Protein AF-A0A7J3CIS8-F1 (afdb_monomer_lite)

Foldseek 3Di:
DDPVCLLVLLLVLLCCVPPVVDQLQRSCCVSVVHDSVVSVVSNVVLVVCVVPPVVSQVVSVVVCVVVVNPDHDD

Sequence (74 aa):
RMKKFVLPRQVAMFICRRYLNQSFPEIGEIFEGKDHSTVIHSCRKIEEKITTDQDLRKKIQIILNSLGIKEELD

Radius of gyration: 11.93 Å; chains: 1; bounding box: 29×24×28 Å

Structure (mmCIF, N/CA/C/O backbone):
data_AF-A0A7J3CIS8-F1
#
_entry.id   AF-A0A7J3CIS8-F1
#
loop_
_atom_site.group_PDB
_atom_site.id
_atom_site.type_symbol
_atom_site.label_atom_id
_atom_site.label_alt_id
_atom_site.label_comp_id
_atom_site.label_asym_id
_atom_site.label_entity_id
_atom_site.label_seq_id
_atom_site.pdbx_PDB_ins_code
_atom_site.Cartn_x
_atom_site.Cartn_y
_atom_site.Cartn_z
_atom_site.occupancy
_atom_site.B_iso_or_equiv
_atom_site.auth_seq_id
_atom_site.auth_comp_id
_atom_site.auth_asym_id
_atom_site.auth_atom_id
_atom_site.pdbx_PDB_model_num
ATOM 1 N N . ARG A 1 1 ? 14.915 2.981 -12.134 1.00 64.56 1 ARG A N 1
ATOM 2 C CA . ARG A 1 1 ? 13.729 3.386 -11.329 1.00 64.56 1 ARG A CA 1
ATOM 3 C C . ARG A 1 1 ? 14.163 4.473 -10.339 1.00 64.56 1 ARG A C 1
ATOM 5 O O . ARG A 1 1 ? 14.986 4.178 -9.483 1.00 64.56 1 ARG A O 1
ATOM 12 N N . MET A 1 2 ? 13.721 5.732 -10.472 1.00 82.25 2 MET A N 1
ATOM 13 C CA . MET A 1 2 ? 14.190 6.798 -9.562 1.00 82.25 2 MET A CA 1
ATOM 14 C C . MET A 1 2 ? 13.643 6.581 -8.145 1.00 82.25 2 MET A C 1
ATOM 16 O O . MET A 1 2 ? 12.434 6.402 -7.981 1.00 82.25 2 MET A O 1
ATOM 20 N N . LYS A 1 3 ? 14.515 6.646 -7.126 1.00 83.19 3 LYS A N 1
ATOM 21 C CA . LYS A 1 3 ? 14.154 6.422 -5.710 1.00 83.19 3 LYS A CA 1
ATOM 22 C C . LYS A 1 3 ? 12.971 7.289 -5.255 1.00 83.19 3 LYS A C 1
ATOM 24 O O . LYS A 1 3 ? 12.097 6.796 -4.549 1.00 83.19 3 LYS A O 1
ATOM 29 N N . LYS A 1 4 ? 12.880 8.531 -5.751 1.00 90.88 4 LYS A N 1
ATOM 30 C CA . LYS A 1 4 ? 11.788 9.470 -5.440 1.00 90.88 4 LYS A CA 1
ATOM 31 C C . LYS A 1 4 ? 10.384 8.978 -5.831 1.00 90.88 4 LYS A C 1
ATOM 33 O O . LYS A 1 4 ? 9.412 9.392 -5.218 1.00 90.88 4 LYS A O 1
ATOM 38 N N . PHE A 1 5 ? 10.267 8.074 -6.810 1.00 91.69 5 PHE A N 1
ATOM 39 C CA . PHE A 1 5 ? 8.980 7.539 -7.282 1.00 91.69 5 PHE A CA 1
ATOM 40 C C . PHE A 1 5 ? 8.617 6.179 -6.678 1.00 91.69 5 PHE A C 1
ATOM 42 O O . PHE A 1 5 ? 7.620 5.573 -7.073 1.00 91.69 5 PHE A O 1
ATOM 49 N N . VAL A 1 6 ? 9.432 5.650 -5.764 1.00 93.19 6 VAL A N 1
ATOM 50 C CA . VAL A 1 6 ? 9.127 4.368 -5.119 1.00 93.19 6 VAL A CA 1
ATOM 51 C C . VAL A 1 6 ? 7.927 4.536 -4.194 1.00 93.19 6 VAL A C 1
ATOM 53 O O . VAL A 1 6 ? 6.917 3.879 -4.420 1.00 93.19 6 VAL A O 1
A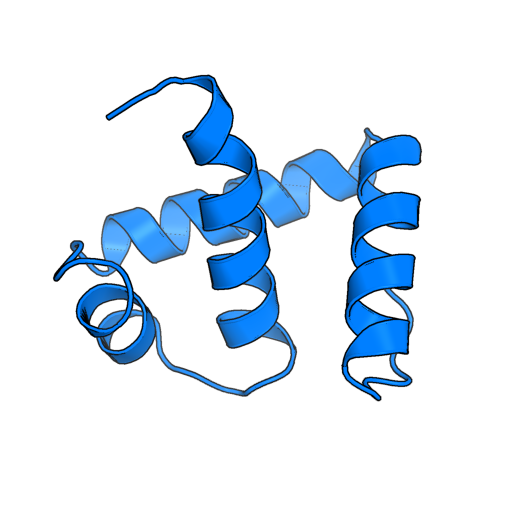TOM 56 N N . LEU A 1 7 ? 7.999 5.467 -3.238 1.00 95.38 7 LEU A N 1
ATOM 57 C CA . LEU A 1 7 ? 6.936 5.691 -2.256 1.00 95.38 7 LEU A CA 1
ATOM 58 C C . LEU A 1 7 ? 5.575 6.027 -2.905 1.00 95.38 7 LEU A C 1
ATOM 60 O O . LEU A 1 7 ? 4.617 5.328 -2.587 1.00 95.38 7 LEU A O 1
ATOM 64 N N . PRO A 1 8 ? 5.462 6.979 -3.859 1.00 95.94 8 PRO A N 1
ATOM 65 C CA . PRO A 1 8 ? 4.182 7.258 -4.518 1.00 95.94 8 PRO A CA 1
ATOM 66 C C . PRO A 1 8 ? 3.558 6.029 -5.184 1.00 95.94 8 PRO A C 1
ATOM 68 O O . PRO A 1 8 ? 2.353 5.821 -5.102 1.00 95.94 8 PRO A O 1
ATOM 71 N N . ARG A 1 9 ? 4.378 5.170 -5.806 1.00 95.75 9 ARG A N 1
ATOM 72 C CA . ARG A 1 9 ? 3.871 3.960 -6.460 1.00 95.75 9 ARG A CA 1
ATOM 73 C C . ARG A 1 9 ? 3.375 2.929 -5.444 1.00 95.75 9 ARG A C 1
ATOM 75 O O . ARG A 1 9 ? 2.366 2.284 -5.690 1.00 95.75 9 ARG A O 1
ATOM 82 N N . GLN A 1 10 ? 4.066 2.785 -4.314 1.00 96.62 10 GLN A N 1
ATOM 83 C CA . GLN A 1 10 ? 3.631 1.892 -3.235 1.00 96.62 10 GLN A CA 1
ATOM 84 C C . GLN A 1 10 ? 2.309 2.363 -2.620 1.00 96.62 10 GLN A C 1
ATOM 86 O O . GLN A 1 10 ? 1.421 1.546 -2.405 1.00 96.62 10 GLN A O 1
ATOM 91 N N . VAL A 1 11 ? 2.154 3.677 -2.417 1.00 97.31 11 VAL A N 1
ATOM 92 C CA . VAL A 1 11 ? 0.894 4.283 -1.958 1.00 97.31 11 VAL A CA 1
ATOM 93 C C . VAL A 1 11 ? -0.236 4.013 -2.951 1.00 97.31 11 VAL A C 1
ATOM 95 O O . VAL A 1 11 ? -1.304 3.575 -2.544 1.00 97.31 11 VAL A O 1
ATOM 98 N N . ALA A 1 12 ? 0.003 4.206 -4.249 1.00 96.62 12 ALA A N 1
ATOM 99 C CA . ALA A 1 12 ? -1.012 3.950 -5.268 1.00 96.62 12 ALA A CA 1
ATOM 100 C C . ALA A 1 12 ? -1.451 2.470 -5.292 1.00 96.62 12 ALA A C 1
ATOM 102 O O . ALA A 1 12 ? -2.646 2.191 -5.305 1.00 96.62 12 ALA A O 1
ATOM 103 N N . MET A 1 13 ? -0.504 1.526 -5.205 1.00 96.75 13 MET A N 1
ATOM 104 C CA . MET A 1 13 ? -0.806 0.090 -5.092 1.00 96.75 13 MET A CA 1
ATOM 105 C C . MET A 1 13 ? -1.658 -0.231 -3.859 1.00 96.75 13 MET A C 1
ATOM 107 O O . MET A 1 13 ? -2.636 -0.967 -3.966 1.00 96.75 13 MET A O 1
ATOM 111 N N . PHE A 1 14 ? -1.302 0.338 -2.704 1.00 96.88 14 PHE A N 1
ATOM 112 C CA . PHE A 1 14 ? -2.056 0.174 -1.464 1.00 96.88 14 PHE A CA 1
ATOM 113 C C . PHE A 1 14 ? -3.498 0.681 -1.605 1.00 96.88 14 PHE A C 1
ATOM 115 O O . PHE A 1 14 ? -4.427 -0.037 -1.243 1.00 96.88 14 PHE A O 1
ATOM 122 N N . ILE A 1 15 ? -3.700 1.866 -2.194 1.00 96.12 15 ILE A N 1
ATOM 123 C CA . ILE A 1 15 ? -5.042 2.431 -2.403 1.00 96.12 15 ILE A CA 1
ATOM 124 C C . ILE A 1 15 ? -5.878 1.529 -3.317 1.00 96.12 15 ILE A C 1
ATOM 126 O O . ILE A 1 15 ? -7.009 1.193 -2.970 1.00 96.12 15 ILE A O 1
ATOM 130 N N . CYS A 1 16 ? -5.319 1.084 -4.450 1.00 96.00 16 CYS A N 1
ATOM 131 C CA . CYS A 1 16 ? -6.007 0.166 -5.361 1.00 96.00 16 CYS A CA 1
ATOM 132 C C . CYS A 1 16 ? -6.427 -1.128 -4.659 1.00 96.00 16 CYS A C 1
ATOM 134 O O . CYS A 1 16 ? -7.538 -1.617 -4.871 1.00 96.00 16 CYS A O 1
ATOM 136 N N . ARG A 1 17 ? -5.549 -1.673 -3.808 1.00 95.50 17 ARG A N 1
ATOM 137 C CA . ARG A 1 17 ? -5.836 -2.910 -3.087 1.00 95.50 17 ARG A CA 1
ATOM 138 C C . ARG A 1 17 ? -6.910 -2.724 -2.020 1.00 95.50 17 ARG A C 1
ATOM 140 O O . ARG A 1 17 ? -7.773 -3.587 -1.898 1.00 95.50 17 ARG A O 1
ATOM 147 N N . ARG A 1 18 ? -6.828 -1.645 -1.237 1.00 94.25 18 ARG A N 1
ATOM 148 C CA . ARG A 1 18 ? -7.668 -1.444 -0.050 1.00 94.25 18 ARG A CA 1
ATOM 149 C C . ARG A 1 18 ? -9.043 -0.867 -0.370 1.00 94.25 18 ARG A C 1
ATOM 151 O O . ARG A 1 18 ? -10.004 -1.286 0.254 1.00 94.25 18 ARG A O 1
ATOM 158 N N . TYR A 1 19 ? -9.134 0.046 -1.335 1.00 94.31 19 TYR A N 1
ATOM 159 C CA . TYR A 1 19 ? -10.357 0.824 -1.574 1.00 94.31 19 TYR A CA 1
ATOM 160 C C . TYR A 1 19 ? -11.022 0.548 -2.926 1.00 94.31 19 TYR A C 1
ATOM 162 O O . TYR A 1 19 ? -12.182 0.892 -3.114 1.00 94.31 19 TYR A O 1
ATOM 170 N N . LEU A 1 20 ? -10.310 -0.064 -3.881 1.00 91.81 20 LEU A N 1
ATOM 171 C CA . LEU A 1 20 ? -10.836 -0.342 -5.228 1.00 91.81 20 LEU A CA 1
ATOM 172 C C . LEU A 1 20 ? -11.040 -1.842 -5.501 1.00 91.81 20 LEU A C 1
ATOM 174 O O . LEU A 1 20 ? -11.308 -2.223 -6.641 1.00 91.81 20 LEU A O 1
ATOM 178 N N . ASN A 1 21 ? -10.880 -2.690 -4.476 1.00 90.00 21 ASN A N 1
ATOM 179 C CA . ASN A 1 21 ? -11.012 -4.152 -4.537 1.00 90.00 21 ASN A CA 1
ATOM 180 C C . ASN A 1 21 ? -10.208 -4.844 -5.655 1.00 90.00 21 ASN A C 1
ATOM 182 O O . ASN A 1 21 ? -10.525 -5.967 -6.040 1.00 90.00 21 ASN A O 1
ATOM 186 N N . GLN A 1 22 ? -9.133 -4.220 -6.141 1.00 95.25 22 GLN A N 1
ATOM 187 C CA . GLN A 1 22 ? -8.275 -4.814 -7.165 1.00 95.25 22 GLN A CA 1
ATOM 188 C C . GLN A 1 22 ? -7.440 -5.958 -6.571 1.00 95.25 22 GLN A C 1
ATOM 190 O O . GLN A 1 22 ? -6.971 -5.887 -5.425 1.00 95.25 22 GLN A O 1
ATOM 195 N N . SER A 1 23 ? -7.238 -7.029 -7.332 1.00 96.69 23 SER A N 1
ATOM 196 C CA . SER A 1 23 ? -6.387 -8.152 -6.933 1.00 96.69 23 SER A CA 1
ATOM 197 C C . SER A 1 23 ? -4.895 -7.814 -7.076 1.00 96.69 23 SER A C 1
ATOM 199 O O . SER A 1 23 ? -4.500 -6.917 -7.819 1.00 96.69 23 SER A O 1
ATOM 201 N N . PHE A 1 24 ? -4.024 -8.532 -6.356 1.00 96.38 24 PHE A N 1
ATOM 202 C CA . PHE A 1 24 ? -2.575 -8.323 -6.477 1.00 96.38 24 PHE A CA 1
ATOM 203 C C . PHE A 1 24 ? -2.035 -8.548 -7.904 1.00 96.38 24 PHE A C 1
ATOM 205 O O . PHE A 1 24 ? -1.176 -7.760 -8.307 1.00 96.38 24 PHE A O 1
ATOM 212 N N . PRO A 1 25 ? -2.508 -9.554 -8.672 1.00 96.06 25 PRO A N 1
ATOM 213 C CA . PRO A 1 25 ? -2.141 -9.704 -10.080 1.00 96.06 25 PRO A CA 1
ATOM 214 C C . PRO A 1 25 ? -2.562 -8.512 -10.949 1.00 96.06 25 PRO A C 1
ATOM 216 O O . PRO A 1 25 ? -1.704 -7.945 -11.618 1.00 96.06 25 PRO A O 1
ATOM 219 N N . GLU A 1 26 ? -3.823 -8.066 -10.872 1.00 96.38 26 GLU A N 1
ATOM 220 C CA . GLU A 1 26 ? -4.330 -6.930 -11.671 1.00 96.38 26 GLU A CA 1
ATOM 221 C C . GLU A 1 26 ? -3.541 -5.644 -11.392 1.00 96.38 26 GLU A C 1
ATOM 223 O O . GLU A 1 26 ? -3.124 -4.932 -12.305 1.00 96.38 26 GLU A O 1
ATOM 228 N N . ILE A 1 27 ? -3.253 -5.366 -10.117 1.00 96.69 27 ILE A N 1
ATOM 229 C CA . ILE A 1 27 ? -2.411 -4.226 -9.737 1.00 96.69 27 ILE A CA 1
ATOM 230 C C . ILE A 1 27 ? -0.990 -4.405 -10.300 1.00 96.69 27 ILE A C 1
ATOM 232 O O . ILE A 1 27 ? -0.385 -3.447 -10.777 1.00 96.69 27 ILE A O 1
ATOM 236 N N . GLY A 1 28 ? -0.432 -5.614 -10.262 1.00 95.62 28 GLY A N 1
ATOM 237 C CA . GLY A 1 28 ? 0.882 -5.906 -10.837 1.00 95.62 28 GLY A CA 1
ATOM 238 C C . GLY A 1 28 ? 0.951 -5.547 -12.320 1.00 95.62 28 GLY A C 1
ATOM 239 O O . GLY A 1 28 ? 1.866 -4.829 -12.737 1.00 95.62 28 GLY A O 1
ATOM 240 N N . GLU A 1 29 ? -0.057 -5.962 -13.084 1.00 95.25 29 GLU A N 1
ATOM 241 C CA . GLU A 1 29 ? -0.196 -5.666 -14.512 1.00 95.25 29 GLU A CA 1
ATOM 242 C C . GLU A 1 29 ? -0.294 -4.160 -14.787 1.00 95.25 29 GLU A C 1
ATOM 244 O O . GLU A 1 29 ? 0.495 -3.635 -15.578 1.00 95.25 29 GLU A O 1
ATOM 249 N N . ILE A 1 30 ? -1.166 -3.440 -14.068 1.00 94.12 30 ILE A N 1
ATOM 250 C CA . ILE A 1 30 ? -1.336 -1.979 -14.197 1.00 94.12 30 ILE A CA 1
ATOM 251 C C . ILE A 1 30 ? -0.016 -1.241 -13.930 1.00 94.12 30 ILE A C 1
ATOM 253 O O . ILE A 1 30 ? 0.348 -0.292 -14.630 1.00 94.12 30 ILE A O 1
ATOM 257 N N . PHE A 1 31 ? 0.730 -1.667 -12.911 1.00 91.88 31 PHE A N 1
ATOM 258 C CA . PHE A 1 31 ? 1.961 -1.010 -12.490 1.00 91.88 31 PHE A CA 1
ATOM 259 C C . PHE A 1 31 ? 3.201 -1.624 -13.151 1.00 91.88 31 PHE A C 1
ATOM 261 O O . PHE A 1 31 ? 4.105 -2.080 -12.453 1.00 91.88 31 PHE A O 1
ATOM 268 N N . GLU A 1 32 ? 3.313 -1.515 -14.478 1.00 86.62 32 GLU A N 1
ATOM 269 C CA . GLU A 1 32 ? 4.491 -1.923 -15.276 1.00 86.62 32 GLU A CA 1
ATOM 270 C C . GLU A 1 32 ? 4.736 -3.448 -15.318 1.00 86.62 32 GLU A C 1
ATOM 272 O O . GLU A 1 32 ? 5.893 -3.867 -15.391 1.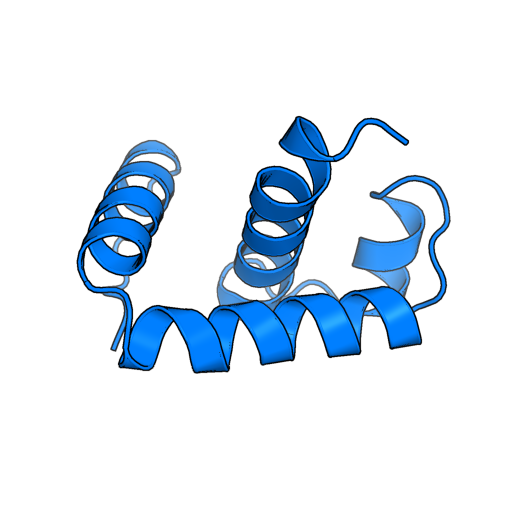00 86.62 32 GLU A O 1
ATOM 277 N N . GLY A 1 33 ? 3.693 -4.282 -15.221 1.00 83.88 33 GLY A N 1
ATOM 278 C CA . GLY A 1 33 ? 3.846 -5.745 -15.259 1.00 83.88 33 GLY A CA 1
ATOM 279 C C . GLY A 1 33 ? 4.666 -6.304 -14.092 1.00 83.88 33 GLY A C 1
ATOM 280 O O . GLY A 1 33 ? 5.482 -7.209 -14.262 1.00 83.88 33 GLY A O 1
ATOM 281 N N . LYS A 1 34 ? 4.524 -5.717 -12.901 1.00 82.25 34 LYS A N 1
ATOM 282 C CA . LYS A 1 34 ? 5.236 -6.167 -11.700 1.00 82.25 34 LYS A CA 1
ATOM 283 C C . LYS A 1 34 ? 4.674 -7.479 -11.188 1.00 82.25 34 LYS A C 1
ATOM 285 O O . LYS A 1 34 ? 3.468 -7.684 -11.165 1.00 82.25 34 LYS A O 1
ATOM 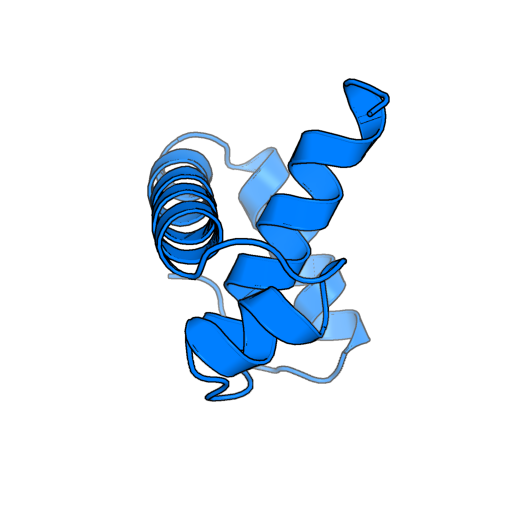290 N N . ASP A 1 35 ? 5.573 -8.303 -10.659 1.00 91.62 35 ASP A N 1
ATOM 291 C CA . ASP A 1 35 ? 5.203 -9.515 -9.942 1.00 91.62 35 ASP A CA 1
ATOM 292 C C . ASP A 1 35 ? 4.234 -9.189 -8.789 1.00 91.62 35 ASP A C 1
ATOM 294 O O . ASP A 1 35 ? 4.467 -8.254 -8.014 1.00 91.62 35 ASP A O 1
ATOM 298 N N . HIS A 1 36 ? 3.157 -9.965 -8.661 1.00 91.12 36 HIS A N 1
ATOM 299 C CA . HIS A 1 36 ? 2.149 -9.818 -7.609 1.00 91.12 36 HIS A CA 1
ATOM 300 C C . HIS A 1 36 ? 2.768 -9.788 -6.195 1.00 91.12 36 HIS A C 1
ATOM 302 O O . HIS A 1 36 ? 2.307 -9.037 -5.333 1.00 91.12 36 HIS A O 1
ATOM 308 N N . SER A 1 37 ? 3.871 -10.507 -5.959 1.00 94.06 37 SER A N 1
ATOM 309 C CA . SER A 1 37 ? 4.632 -10.464 -4.702 1.00 94.06 37 SER A CA 1
ATOM 310 C C . SER A 1 37 ? 5.223 -9.078 -4.406 1.00 94.06 37 SER A C 1
ATOM 312 O O . SER A 1 37 ? 5.266 -8.650 -3.249 1.00 94.06 37 SER A O 1
ATOM 314 N N . THR A 1 38 ? 5.596 -8.315 -5.440 1.00 94.12 38 THR A N 1
ATOM 315 C CA . THR A 1 38 ? 6.047 -6.918 -5.305 1.00 94.12 38 THR A CA 1
ATOM 316 C C . THR A 1 38 ? 4.906 -6.017 -4.848 1.00 94.12 38 THR A C 1
ATOM 318 O O . THR A 1 38 ? 5.127 -5.094 -4.054 1.00 94.12 38 THR A O 1
ATOM 321 N N . VAL A 1 39 ? 3.689 -6.270 -5.333 1.00 96.44 39 VAL A N 1
ATOM 322 C CA . VAL A 1 39 ? 2.492 -5.534 -4.912 1.00 96.44 39 VAL A CA 1
ATOM 323 C C . VAL A 1 39 ? 2.168 -5.856 -3.458 1.00 96.44 39 VAL A C 1
ATOM 325 O O . VAL A 1 39 ? 1.979 -4.929 -2.673 1.00 96.44 39 VAL A O 1
ATOM 328 N N . ILE A 1 40 ? 2.203 -7.135 -3.072 1.00 96.94 40 ILE A N 1
ATOM 329 C CA . ILE A 1 40 ? 2.002 -7.577 -1.682 1.00 96.94 40 ILE A CA 1
ATOM 330 C C . ILE A 1 40 ? 2.999 -6.885 -0.750 1.00 96.94 40 ILE A C 1
ATOM 332 O O . ILE A 1 40 ? 2.598 -6.272 0.239 1.00 96.94 40 ILE A O 1
ATOM 336 N N . HIS A 1 41 ? 4.293 -6.928 -1.081 1.00 96.25 41 HIS A N 1
ATOM 337 C CA . HIS A 1 41 ? 5.324 -6.273 -0.278 1.00 96.25 41 HIS A CA 1
ATOM 338 C C . HIS A 1 41 ? 5.106 -4.755 -0.192 1.00 96.25 41 HIS A C 1
ATOM 340 O O . HIS A 1 41 ? 5.279 -4.159 0.868 1.00 96.25 41 HIS A O 1
ATOM 346 N N . SER A 1 42 ? 4.694 -4.123 -1.293 1.00 96.00 42 SER A N 1
ATOM 347 C CA . SER A 1 42 ? 4.415 -2.686 -1.323 1.00 96.00 42 SER A CA 1
ATOM 348 C C . SER A 1 42 ? 3.215 -2.308 -0.457 1.00 96.00 42 SER A C 1
ATOM 350 O O . SER A 1 42 ? 3.311 -1.326 0.273 1.00 96.00 42 SER A O 1
ATOM 352 N N . CYS A 1 43 ? 2.131 -3.088 -0.492 1.00 96.94 43 CYS A N 1
ATOM 353 C CA . CYS A 1 43 ? 0.944 -2.851 0.332 1.00 96.94 43 CYS A CA 1
ATOM 354 C C . CYS A 1 43 ? 1.272 -2.995 1.821 1.00 96.94 43 CYS A C 1
ATOM 356 O O . CYS A 1 43 ? 1.061 -2.043 2.567 1.00 96.94 43 CYS A O 1
ATOM 358 N N . ARG A 1 44 ? 1.901 -4.111 2.225 1.00 97.12 44 ARG A N 1
ATOM 359 C CA . ARG A 1 44 ? 2.324 -4.342 3.620 1.00 97.12 44 ARG A CA 1
ATOM 360 C C . ARG A 1 44 ? 3.230 -3.232 4.139 1.00 97.12 44 ARG A C 1
ATOM 362 O O . ARG A 1 44 ? 3.044 -2.729 5.238 1.00 97.12 44 ARG A O 1
ATOM 369 N N . LYS A 1 45 ? 4.182 -2.786 3.315 1.00 96.69 45 LYS A N 1
ATOM 370 C CA . LYS A 1 45 ? 5.083 -1.694 3.689 1.00 96.69 45 LYS A CA 1
ATOM 371 C C . LYS A 1 45 ? 4.341 -0.382 3.948 1.00 96.69 45 LYS A C 1
ATOM 373 O O . LYS A 1 45 ? 4.754 0.376 4.821 1.00 96.69 45 LYS A O 1
ATOM 378 N N . ILE A 1 46 ? 3.298 -0.075 3.175 1.00 97.62 46 ILE A N 1
ATOM 379 C CA . ILE A 1 46 ? 2.481 1.118 3.422 1.00 97.62 46 ILE A CA 1
ATOM 380 C C . ILE A 1 46 ? 1.625 0.929 4.671 1.00 97.62 46 ILE A C 1
ATOM 382 O O . ILE A 1 46 ? 1.628 1.838 5.492 1.00 97.62 46 ILE A O 1
ATOM 386 N N . GLU A 1 47 ? 0.991 -0.232 4.853 1.00 95.94 47 GLU A N 1
ATOM 387 C CA . GLU A 1 47 ? 0.224 -0.579 6.062 1.00 95.94 47 GLU A CA 1
ATOM 388 C C . GLU A 1 47 ? 1.057 -0.403 7.335 1.00 95.94 47 GLU A C 1
ATOM 390 O O . GLU A 1 47 ? 0.631 0.275 8.262 1.00 95.94 47 GLU A O 1
ATOM 395 N N . GLU A 1 48 ? 2.286 -0.914 7.365 1.00 96.25 48 GLU A N 1
ATOM 396 C CA . GLU A 1 48 ? 3.195 -0.720 8.499 1.00 96.25 48 GLU A CA 1
ATOM 397 C C . GLU A 1 48 ? 3.582 0.755 8.665 1.00 96.25 48 GLU A C 1
ATOM 399 O O . GLU A 1 48 ? 3.582 1.295 9.773 1.00 96.25 48 GLU A O 1
ATOM 404 N N . LYS A 1 49 ? 3.896 1.447 7.566 1.00 96.38 49 LYS A N 1
ATOM 405 C CA . LYS A 1 49 ? 4.392 2.825 7.623 1.00 96.38 49 LYS A CA 1
ATOM 406 C C . LYS A 1 49 ? 3.325 3.807 8.111 1.00 96.38 49 LYS A C 1
ATOM 408 O O . LYS A 1 49 ? 3.673 4.715 8.858 1.00 96.38 49 LYS A O 1
ATOM 413 N N . ILE A 1 50 ? 2.050 3.628 7.761 1.00 96.12 50 ILE A N 1
ATOM 414 C CA . ILE A 1 50 ? 0.969 4.521 8.221 1.00 96.12 50 ILE A CA 1
ATOM 415 C C . ILE A 1 50 ? 0.693 4.416 9.728 1.00 96.12 50 ILE A C 1
ATOM 417 O O . ILE A 1 50 ? 0.154 5.363 10.297 1.00 96.12 50 ILE A O 1
ATOM 421 N N . THR A 1 51 ? 1.104 3.323 10.388 1.00 94.75 51 THR A N 1
ATOM 422 C CA . THR A 1 51 ? 0.971 3.186 11.853 1.00 94.75 51 THR A CA 1
ATOM 423 C C . THR A 1 51 ? 1.927 4.094 12.627 1.00 94.75 51 THR A C 1
ATOM 425 O O . THR A 1 51 ? 1.625 4.503 13.744 1.00 94.75 51 THR A O 1
ATOM 428 N N . THR A 1 52 ? 3.076 4.432 12.035 1.00 95.81 52 THR A N 1
ATOM 429 C CA . THR A 1 52 ? 4.151 5.193 12.697 1.00 95.81 52 THR A CA 1
ATOM 430 C C . THR A 1 52 ? 4.367 6.582 12.094 1.00 95.81 52 THR A C 1
ATOM 432 O O . THR A 1 52 ? 4.850 7.483 12.774 1.00 95.81 52 THR A O 1
ATOM 435 N N . ASP A 1 53 ? 3.989 6.785 10.833 1.00 96.75 53 ASP A N 1
ATOM 436 C CA . ASP A 1 53 ? 4.198 8.017 10.071 1.00 96.75 53 ASP A CA 1
ATOM 437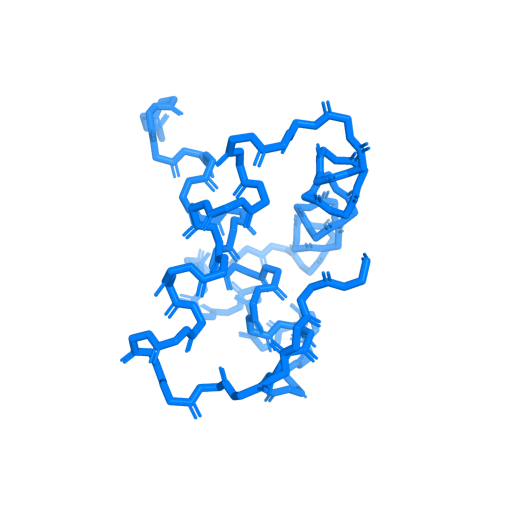 C C . ASP A 1 53 ? 2.867 8.774 9.902 1.00 96.75 53 ASP A C 1
ATOM 439 O O . ASP A 1 53 ? 2.133 8.593 8.924 1.00 96.75 53 ASP A O 1
ATOM 443 N N . GLN A 1 54 ? 2.539 9.631 10.879 1.00 95.19 54 GLN A N 1
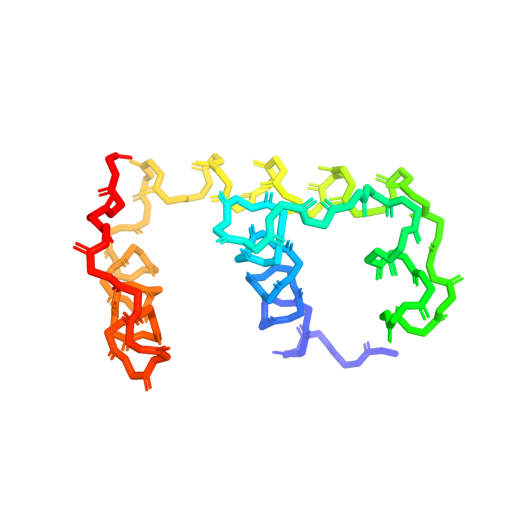ATOM 444 C 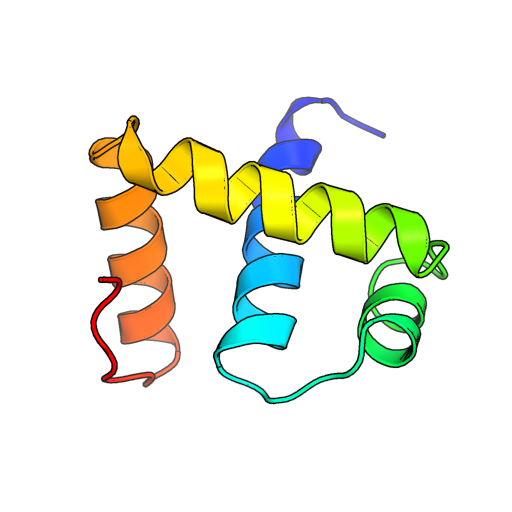CA . GLN A 1 54 ? 1.296 10.419 10.864 1.00 95.19 54 GLN A CA 1
ATOM 445 C C . GLN A 1 54 ? 1.213 11.377 9.667 1.00 95.19 54 GLN A C 1
ATOM 447 O O . GLN A 1 54 ? 0.122 11.630 9.154 1.00 95.19 54 GLN A O 1
ATOM 452 N N . ASP A 1 55 ? 2.347 11.901 9.198 1.00 96.56 55 ASP A N 1
ATOM 453 C CA . ASP A 1 55 ? 2.380 12.786 8.034 1.00 96.56 55 ASP A CA 1
ATOM 454 C C . ASP A 1 55 ? 2.056 12.026 6.750 1.00 96.56 55 ASP A C 1
ATOM 456 O O . ASP A 1 55 ? 1.329 12.539 5.892 1.00 96.56 55 ASP A O 1
ATOM 460 N N . LEU A 1 56 ? 2.559 10.797 6.605 1.00 96.19 56 LEU A N 1
ATOM 461 C CA . LEU A 1 56 ? 2.158 9.925 5.508 1.00 96.19 56 LEU A CA 1
ATOM 462 C C . LEU A 1 56 ? 0.665 9.601 5.587 1.00 96.19 56 LEU A C 1
ATOM 464 O O . LEU A 1 56 ? -0.015 9.739 4.571 1.00 96.19 56 LEU A O 1
ATOM 468 N N . ARG A 1 57 ? 0.143 9.235 6.766 1.00 96.06 57 ARG A N 1
ATOM 469 C CA . ARG A 1 57 ? -1.292 8.957 6.957 1.00 96.06 57 ARG A CA 1
ATOM 470 C C . ARG A 1 57 ? -2.153 10.137 6.502 1.00 96.06 57 ARG A C 1
ATOM 472 O O . ARG A 1 57 ? -3.032 9.955 5.664 1.00 96.06 57 ARG A O 1
ATOM 479 N N . LYS A 1 58 ? -1.836 11.359 6.949 1.00 96.00 58 LYS A N 1
ATOM 480 C CA . LYS A 1 58 ? -2.534 12.589 6.525 1.00 96.00 58 LYS A CA 1
ATOM 481 C C . LYS A 1 58 ? -2.468 12.805 5.013 1.00 96.00 58 LYS A C 1
ATOM 483 O O . LYS A 1 58 ? -3.478 13.129 4.395 1.00 96.00 58 LYS A O 1
ATOM 488 N N . LYS A 1 59 ? -1.299 12.607 4.394 1.00 96.62 59 LYS A N 1
ATOM 489 C CA . LYS A 1 59 ? -1.139 12.739 2.934 1.00 96.62 59 LYS A CA 1
ATOM 490 C C . LYS A 1 59 ? -1.994 11.731 2.171 1.00 96.62 59 LYS A C 1
ATOM 492 O O . LYS A 1 59 ? -2.603 12.107 1.175 1.00 96.62 59 LYS A O 1
ATOM 497 N N . ILE A 1 60 ? -2.052 10.478 2.623 1.00 96.44 60 ILE A N 1
ATOM 498 C CA . ILE A 1 60 ? -2.898 9.461 1.987 1.00 96.44 60 ILE A CA 1
ATOM 499 C C . ILE A 1 60 ? -4.376 9.825 2.171 1.00 96.44 60 ILE A C 1
ATOM 501 O O . ILE A 1 60 ? -5.104 9.777 1.186 1.00 96.44 60 ILE A O 1
ATOM 505 N N . GLN A 1 61 ? -4.802 10.297 3.348 1.00 95.62 61 GLN A N 1
ATOM 506 C CA . GLN A 1 61 ? -6.185 10.749 3.558 1.00 95.62 61 GLN A CA 1
ATOM 507 C C . GLN A 1 61 ? -6.576 11.884 2.597 1.00 95.62 61 GLN A C 1
ATOM 509 O O . GLN A 1 61 ? -7.652 11.856 2.008 1.00 95.62 61 GLN A O 1
ATOM 514 N N . ILE A 1 62 ? -5.683 12.852 2.358 1.00 95.94 62 ILE A N 1
ATOM 515 C CA . ILE A 1 62 ? -5.913 13.918 1.366 1.00 95.94 62 ILE A CA 1
ATOM 516 C C . ILE A 1 62 ? -6.117 13.330 -0.039 1.00 95.94 62 ILE A C 1
ATOM 518 O O . ILE A 1 62 ? -7.012 13.765 -0.765 1.00 95.94 62 ILE A O 1
ATOM 522 N N . ILE A 1 63 ? -5.313 12.333 -0.422 1.00 95.94 63 ILE A N 1
ATOM 523 C CA . ILE A 1 63 ? -5.447 11.653 -1.717 1.00 95.94 63 ILE A CA 1
ATOM 524 C C . ILE A 1 63 ? -6.793 10.919 -1.795 1.00 95.94 63 ILE A C 1
ATOM 526 O O . ILE A 1 63 ? -7.502 11.089 -2.783 1.00 95.94 63 ILE A O 1
ATOM 530 N N . LEU A 1 64 ? -7.183 10.165 -0.764 1.00 95.44 64 LEU A N 1
ATOM 531 C CA . LEU A 1 64 ? -8.471 9.459 -0.720 1.00 95.44 64 LEU A CA 1
ATOM 532 C C . LEU A 1 64 ? -9.650 10.426 -0.871 1.00 95.44 64 LEU A C 1
ATOM 534 O O . LEU A 1 64 ? -10.507 10.218 -1.731 1.00 95.44 64 LEU A O 1
ATOM 538 N N . ASN A 1 65 ? -9.621 11.541 -0.138 1.00 94.75 65 ASN A N 1
ATOM 539 C CA . ASN A 1 65 ? -10.637 12.586 -0.228 1.00 94.75 65 ASN A CA 1
ATOM 540 C C . ASN A 1 65 ? -10.724 13.171 -1.648 1.00 94.75 65 ASN A C 1
ATOM 542 O O . ASN A 1 65 ? -11.822 13.368 -2.167 1.00 94.75 65 ASN A O 1
ATOM 546 N N . SER A 1 66 ? -9.581 13.405 -2.308 1.00 95.75 66 SER A N 1
ATOM 547 C CA . SER A 1 66 ? -9.549 13.894 -3.698 1.00 95.75 66 SER A CA 1
ATOM 548 C C . SER A 1 66 ? -10.106 12.894 -4.718 1.00 95.75 66 SER A C 1
ATOM 550 O O . SER A 1 66 ? -10.608 13.301 -5.762 1.00 95.75 66 SER A O 1
ATOM 552 N N . LEU A 1 67 ? -10.047 11.595 -4.405 1.00 93.81 67 LEU A N 1
ATOM 553 C CA . LEU A 1 67 ? -10.600 10.509 -5.217 1.00 93.81 67 LEU A CA 1
ATOM 554 C C . LEU A 1 67 ? -12.081 10.229 -4.904 1.00 93.81 67 LEU A C 1
ATOM 556 O O . LEU A 1 67 ? -12.674 9.345 -5.515 1.00 93.81 67 LEU A O 1
ATOM 560 N N . GLY A 1 68 ? -12.685 10.959 -3.959 1.00 93.75 68 GLY A N 1
ATOM 561 C CA . GLY A 1 68 ? -14.070 10.753 -3.527 1.00 93.75 68 GLY A CA 1
ATOM 562 C C . GLY A 1 68 ? -14.271 9.544 -2.607 1.00 93.75 68 GLY A C 1
ATOM 563 O O . GLY A 1 68 ? -15.413 9.168 -2.340 1.00 93.75 68 GLY A O 1
ATOM 564 N N . ILE A 1 69 ? -13.188 8.947 -2.102 1.00 92.12 69 ILE A N 1
ATOM 565 C CA . ILE A 1 69 ? -13.232 7.840 -1.144 1.00 92.12 69 ILE A CA 1
ATOM 566 C C . ILE A 1 69 ? -13.427 8.446 0.250 1.00 92.12 69 ILE A C 1
ATOM 568 O O . ILE A 1 69 ? -12.557 9.158 0.743 1.00 92.12 69 ILE A O 1
ATOM 572 N N . LYS A 1 70 ? -14.591 8.194 0.864 1.00 82.19 70 LYS A N 1
ATOM 573 C CA . LYS A 1 70 ? -14.997 8.773 2.163 1.00 82.19 70 LYS A CA 1
ATOM 574 C C . LYS A 1 70 ? -14.615 7.922 3.380 1.00 82.19 70 LYS A C 1
ATOM 576 O O . LYS A 1 70 ? -15.006 8.253 4.493 1.00 82.19 70 LYS A O 1
ATOM 581 N N . GLU A 1 71 ? -13.914 6.815 3.166 1.00 84.50 71 GLU A N 1
ATOM 582 C CA . GLU A 1 71 ? -13.420 5.974 4.253 1.00 84.50 71 GLU A CA 1
ATOM 583 C C . GLU A 1 71 ? -12.191 6.619 4.902 1.00 84.50 71 GLU A C 1
ATOM 585 O O . GLU A 1 71 ? -11.275 7.086 4.217 1.00 84.50 71 GLU A O 1
ATOM 590 N N . GLU A 1 72 ? -12.179 6.644 6.232 1.00 77.75 72 GLU A N 1
ATOM 591 C CA . GLU A 1 72 ? -11.012 7.060 7.002 1.00 77.75 72 GLU A CA 1
ATOM 592 C C . GLU A 1 72 ? -9.964 5.941 7.001 1.00 77.75 72 GLU A C 1
ATOM 594 O O . GLU A 1 72 ? -10.270 4.745 7.023 1.00 77.75 72 GLU A O 1
ATOM 599 N N . LEU A 1 73 ? -8.693 6.330 6.948 1.00 78.56 73 LEU A N 1
ATOM 600 C CA . LEU A 1 73 ? -7.598 5.431 7.293 1.00 78.56 73 LEU A CA 1
ATOM 601 C C . LEU A 1 73 ? -7.653 5.165 8.795 1.00 78.56 73 LEU A C 1
ATOM 603 O O . LEU A 1 73 ? -7.390 6.097 9.550 1.00 78.56 73 LEU A O 1
ATOM 607 N N . ASP A 1 74 ? -7.930 3.926 9.203 1.00 66.19 74 ASP A N 1
ATOM 608 C CA . ASP A 1 74 ? -7.844 3.454 10.597 1.00 66.19 74 ASP A CA 1
ATOM 609 C C . ASP A 1 74 ? -6.395 3.213 11.055 1.00 66.19 74 ASP A C 1
ATOM 611 O O . ASP A 1 74 ? -5.612 2.599 10.291 1.00 66.19 74 ASP A O 1
#

pLDDT: mean 92.9, std 6.5, range [64.56, 97.62]

Secondary structure (DSSP, 8-state):
--GGGHHHHHHHHHHHHHHS---HHHHHHHTTS--HHHHHHHHHHHHHHHHH-HHHHHHHHHHHHHTT------